Protein AF-A0A3M1ZB48-F1 (afdb_monomer_lite)

Secondary structure (DSSP, 8-state):
-------------HHHHHHHHHHHHPPTTEEEEETTEEEEEEE-TTS-EEEEEEETTEEEEEEEE--GGGHHHHHHHHHHHHHHTT--GGGEEEEE-S--S-TTTTT----SS------

Foldseek 3Di:
DDDPPDPPPPPPPVQLVLQLVVLVPDDEQKWKDQPQKIWHWYAEPVRWIKIWIGGNRHTQWMGTPPDPVCVSVSSSVVSVVCVVVPRGSVRMDMDGHPDHDDPPVDPPPDDPDDDGDDD

pLDDT: mean 72.28, std 20.84, range [28.23, 93.69]

Radius of gyration: 14.19 Å; chains: 1; bounding box: 32×36×33 Å

Structure (mmCIF, N/CA/C/O backbone):
data_AF-A0A3M1ZB48-F1
#
_entry.id   AF-A0A3M1ZB48-F1
#
loop_
_atom_site.group_PDB
_atom_site.id
_atom_site.type_symbol
_atom_site.label_atom_id
_atom_site.label_alt_id
_atom_site.label_comp_id
_atom_site.label_asym_id
_atom_site.label_entity_id
_atom_site.label_seq_id
_atom_site.pdbx_PDB_ins_code
_atom_site.Cartn_x
_atom_site.Cartn_y
_atom_site.Cartn_z
_atom_site.occupancy
_atom_site.B_iso_or_equiv
_atom_site.auth_seq_id
_atom_site.auth_comp_id
_atom_site.auth_asym_id
_atom_site.auth_atom_id
_atom_site.pdbx_PDB_model_num
ATOM 1 N N . MET A 1 1 ? 6.694 25.555 -11.611 1.00 34.75 1 MET A N 1
ATOM 2 C CA . MET A 1 1 ? 7.343 24.247 -11.391 1.00 34.75 1 MET A CA 1
ATOM 3 C C . MET A 1 1 ? 8.101 24.366 -10.083 1.00 34.75 1 MET A C 1
ATOM 5 O O . MET A 1 1 ? 8.857 25.317 -9.962 1.00 34.75 1 MET A O 1
ATOM 9 N N . ARG A 1 2 ? 7.794 23.553 -9.065 1.00 33.06 2 ARG A N 1
ATOM 10 C CA . ARG A 1 2 ? 8.545 23.560 -7.800 1.00 33.06 2 ARG A CA 1
ATOM 11 C C . ARG A 1 2 ? 9.298 22.250 -7.688 1.00 33.06 2 ARG A C 1
ATOM 13 O O . ARG A 1 2 ? 8.684 21.186 -7.652 1.00 33.06 2 ARG A O 1
ATOM 20 N N . ASP A 1 3 ? 10.611 22.402 -7.683 1.00 35.25 3 ASP A N 1
ATOM 21 C CA . ASP A 1 3 ? 11.621 21.385 -7.479 1.00 35.25 3 ASP A CA 1
ATOM 22 C C . ASP A 1 3 ? 11.447 20.699 -6.126 1.00 35.25 3 ASP A C 1
ATOM 24 O O . ASP A 1 3 ? 11.441 21.335 -5.070 1.00 35.25 3 ASP A O 1
ATOM 28 N N . TRP A 1 4 ? 11.328 19.375 -6.161 1.00 38.22 4 TRP A N 1
ATOM 29 C CA . TRP A 1 4 ? 11.352 18.520 -4.979 1.00 38.22 4 TRP A CA 1
ATOM 30 C C . TRP A 1 4 ? 12.799 18.195 -4.605 1.00 38.22 4 TRP A C 1
ATOM 32 O O . TRP A 1 4 ? 13.225 17.045 -4.634 1.00 38.22 4 TRP A O 1
ATOM 42 N N . HIS A 1 5 ? 13.554 19.223 -4.228 1.00 40.47 5 HIS A N 1
ATOM 43 C CA . HIS A 1 5 ? 14.739 19.059 -3.394 1.00 40.47 5 HIS A CA 1
ATOM 44 C C . HIS A 1 5 ? 14.352 19.404 -1.960 1.00 40.47 5 HIS A C 1
ATOM 46 O O . HIS A 1 5 ? 14.637 20.490 -1.463 1.00 40.47 5 HIS A O 1
ATOM 52 N N . GLN A 1 6 ? 13.670 18.476 -1.289 1.00 41.88 6 GLN A N 1
ATOM 53 C CA . GLN A 1 6 ? 13.640 18.489 0.168 1.00 41.88 6 GLN A CA 1
ATOM 54 C C . GLN A 1 6 ? 14.686 17.480 0.646 1.00 41.88 6 GLN A C 1
ATOM 56 O O . GLN A 1 6 ? 14.646 16.328 0.207 1.00 41.88 6 GLN A O 1
ATOM 61 N N . PRO A 1 7 ? 15.665 17.901 1.465 1.00 38.47 7 PRO A N 1
ATOM 62 C CA . PRO A 1 7 ? 16.750 17.032 1.881 1.00 38.47 7 PRO A CA 1
ATOM 63 C C . PRO A 1 7 ? 16.166 15.828 2.612 1.00 38.47 7 PRO A C 1
ATOM 65 O O . PRO A 1 7 ? 15.389 15.969 3.558 1.00 38.47 7 PRO A O 1
ATOM 68 N N . CYS A 1 8 ? 16.538 14.644 2.136 1.00 42.38 8 CYS A N 1
ATOM 69 C CA . CYS A 1 8 ? 16.279 13.367 2.772 1.00 42.38 8 CYS A CA 1
ATOM 70 C C . CYS A 1 8 ? 16.853 13.420 4.195 1.00 42.38 8 CYS A C 1
ATOM 72 O O . CYS A 1 8 ? 18.050 13.211 4.387 1.00 42.38 8 CYS A O 1
ATOM 74 N N . LEU A 1 9 ? 16.029 13.754 5.192 1.00 45.00 9 LEU A N 1
ATOM 75 C CA . LEU A 1 9 ? 16.436 13.678 6.591 1.00 45.00 9 LEU A CA 1
ATOM 76 C C . LEU A 1 9 ? 16.824 12.222 6.893 1.00 45.00 9 LEU A C 1
ATOM 78 O O . LEU A 1 9 ? 16.019 11.320 6.638 1.00 45.00 9 LEU A O 1
ATOM 82 N N . PRO A 1 10 ? 18.023 11.958 7.441 1.00 47.94 10 PRO A N 1
ATOM 83 C CA . PRO A 1 10 ? 18.418 10.631 7.869 1.00 47.94 10 PRO A CA 1
ATOM 84 C C . PRO A 1 10 ? 17.797 10.386 9.244 1.00 47.94 10 PRO A C 1
ATOM 86 O O . PRO A 1 10 ? 18.477 10.375 10.262 1.00 47.94 10 PRO A O 1
ATOM 89 N N . LEU A 1 11 ? 16.481 10.219 9.289 1.00 47.31 11 LEU A N 1
ATOM 90 C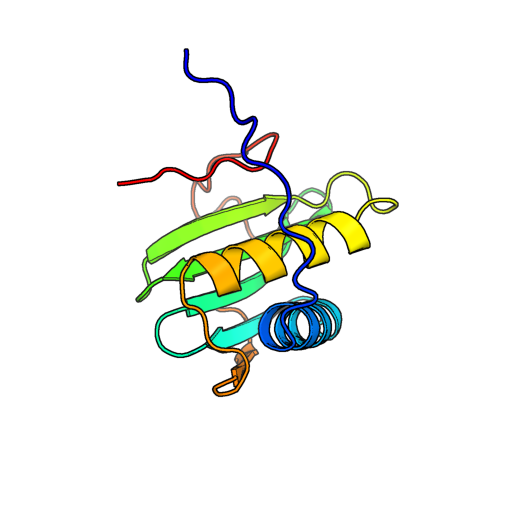 CA . LEU A 1 11 ? 15.838 9.567 10.414 1.00 47.31 11 LEU A CA 1
ATOM 91 C C . LEU A 1 11 ? 15.459 8.181 9.935 1.00 47.31 11 LEU A C 1
ATOM 93 O O . LEU A 1 11 ? 14.510 7.976 9.180 1.00 47.31 11 LEU A O 1
ATOM 97 N N . VAL A 1 12 ? 16.263 7.223 10.379 1.00 53.41 12 VAL A N 1
ATOM 98 C CA . VAL A 1 12 ? 15.848 5.837 10.541 1.00 53.41 12 VAL A CA 1
ATOM 99 C C . VAL A 1 12 ? 14.717 5.859 11.575 1.00 53.41 12 VAL A C 1
ATOM 101 O O . VAL A 1 12 ? 14.921 5.574 12.746 1.00 53.41 12 VAL A O 1
ATOM 104 N N . ASP A 1 13 ? 13.546 6.345 11.168 1.00 70.56 13 ASP A N 1
ATOM 105 C CA . ASP A 1 13 ? 12.368 6.388 12.014 1.00 70.56 13 ASP A CA 1
ATOM 106 C C . ASP A 1 13 ? 11.940 4.935 12.212 1.00 70.56 13 ASP A C 1
ATOM 108 O O . ASP A 1 13 ? 11.617 4.226 11.250 1.00 70.56 13 ASP A O 1
ATOM 112 N N . ASP A 1 14 ? 11.987 4.466 13.456 1.00 85.31 14 ASP A N 1
ATOM 113 C CA . ASP A 1 14 ? 11.572 3.117 13.830 1.00 85.31 14 ASP A CA 1
ATOM 114 C C . ASP A 1 14 ? 10.170 2.797 13.299 1.00 85.31 14 ASP A C 1
ATOM 116 O O . ASP A 1 14 ? 9.874 1.642 12.976 1.00 85.31 14 ASP A O 1
ATOM 120 N N . ALA A 1 15 ? 9.310 3.811 13.152 1.00 86.44 15 ALA A N 1
ATOM 121 C CA . ALA A 1 15 ? 8.012 3.653 12.523 1.00 86.44 15 ALA A CA 1
ATOM 122 C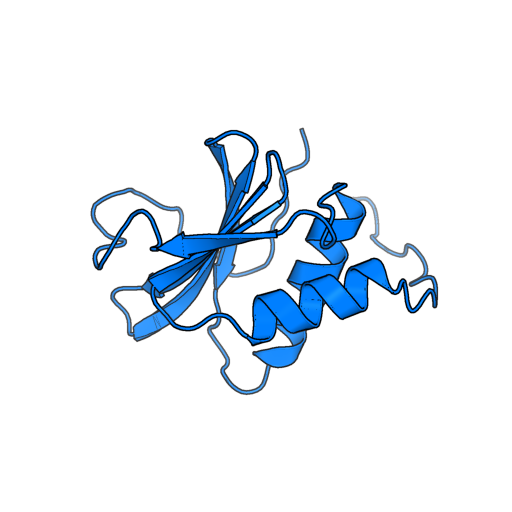 C . ALA A 1 15 ? 8.135 3.270 11.038 1.00 86.44 15 ALA A C 1
ATOM 124 O O . ALA A 1 15 ? 7.482 2.323 10.597 1.00 86.44 15 ALA A O 1
ATOM 125 N N . ALA A 1 16 ? 8.994 3.937 10.265 1.00 87.00 16 ALA A N 1
ATOM 126 C CA . ALA A 1 16 ? 9.202 3.625 8.851 1.00 87.00 16 ALA A CA 1
ATOM 127 C C . ALA A 1 16 ? 9.806 2.227 8.662 1.00 87.00 16 ALA A C 1
ATOM 129 O O . ALA A 1 16 ? 9.336 1.471 7.813 1.00 87.00 16 ALA A O 1
ATOM 130 N N . LEU A 1 17 ? 10.769 1.831 9.503 1.00 90.06 17 LEU A N 1
ATOM 131 C CA . LEU A 1 17 ? 11.332 0.476 9.470 1.00 90.06 17 LEU A CA 1
ATOM 132 C C . LEU A 1 17 ? 10.303 -0.599 9.837 1.00 90.06 17 LEU A C 1
ATOM 134 O O . LEU A 1 17 ? 10.243 -1.652 9.196 1.00 90.06 17 LEU A O 1
ATOM 138 N N . ARG A 1 18 ? 9.481 -0.364 10.867 1.00 91.19 18 ARG A N 1
ATOM 139 C CA . ARG A 1 18 ? 8.399 -1.289 11.242 1.00 91.19 18 ARG A CA 1
ATOM 140 C C . ARG A 1 18 ? 7.356 -1.388 10.134 1.00 91.19 18 ARG A C 1
ATOM 142 O O . ARG A 1 18 ? 6.945 -2.496 9.802 1.00 91.19 18 ARG A O 1
ATOM 149 N N . MET A 1 19 ? 6.975 -0.259 9.541 1.00 92.75 19 MET A N 1
ATOM 150 C CA . MET A 1 19 ? 6.060 -0.217 8.404 1.00 92.75 19 MET A CA 1
ATOM 151 C C . MET A 1 19 ? 6.635 -0.998 7.217 1.00 92.75 19 MET A C 1
ATOM 153 O O . MET A 1 19 ? 5.945 -1.850 6.666 1.00 92.75 19 MET A O 1
ATOM 157 N N . GLU A 1 20 ? 7.913 -0.800 6.879 1.00 93.12 20 GLU A N 1
ATOM 158 C CA . GLU A 1 20 ? 8.588 -1.544 5.809 1.00 93.12 20 GLU A CA 1
ATOM 159 C C . GLU A 1 20 ? 8.537 -3.052 6.071 1.00 93.12 20 GLU A C 1
ATOM 161 O O . GLU A 1 20 ? 8.160 -3.812 5.183 1.00 93.12 20 GLU A O 1
ATOM 166 N N . ARG A 1 21 ? 8.856 -3.504 7.292 1.00 92.56 21 ARG A N 1
ATOM 167 C CA . ARG A 1 21 ? 8.792 -4.932 7.653 1.00 92.56 21 ARG A CA 1
ATOM 168 C C . ARG A 1 21 ? 7.393 -5.516 7.472 1.00 92.56 21 ARG A C 1
ATOM 170 O O . ARG A 1 21 ? 7.277 -6.625 6.959 1.00 92.56 21 ARG A O 1
ATOM 177 N N . ILE A 1 22 ? 6.351 -4.778 7.853 1.00 93.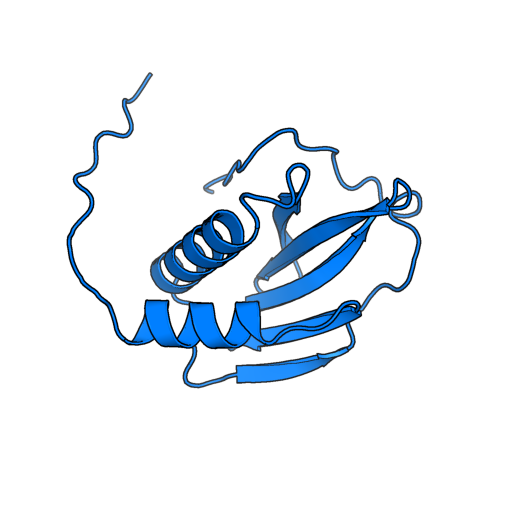31 22 ILE A N 1
ATOM 178 C CA . ILE A 1 22 ? 4.957 -5.207 7.681 1.00 93.31 22 ILE A CA 1
ATOM 179 C C . ILE A 1 22 ? 4.618 -5.324 6.192 1.00 93.31 22 ILE A C 1
ATOM 181 O O . ILE A 1 22 ? 4.164 -6.377 5.754 1.00 93.31 22 ILE A O 1
ATOM 185 N N . ILE A 1 23 ? 4.897 -4.283 5.400 1.00 92.06 23 ILE A N 1
ATOM 186 C CA . ILE A 1 23 ? 4.641 -4.265 3.949 1.00 92.06 23 ILE A CA 1
ATOM 187 C C . ILE A 1 23 ? 5.413 -5.379 3.225 1.00 92.06 23 ILE A C 1
ATOM 189 O O . ILE A 1 23 ? 4.897 -5.994 2.291 1.00 92.06 23 ILE A O 1
ATOM 193 N N . ARG A 1 24 ? 6.637 -5.675 3.674 1.00 90.62 24 ARG A N 1
ATOM 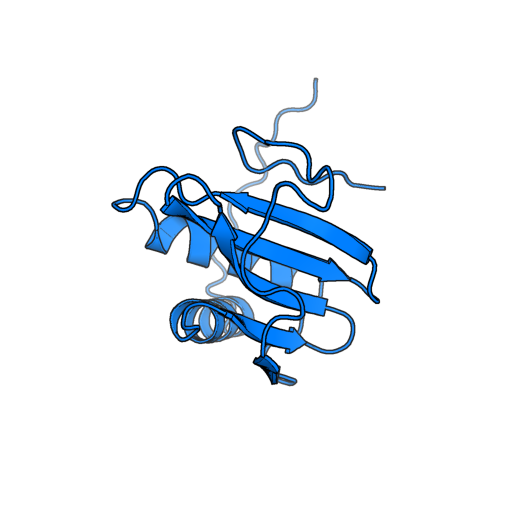194 C CA . ARG A 1 24 ? 7.470 -6.767 3.151 1.00 90.62 24 ARG A CA 1
ATOM 195 C C . ARG A 1 24 ? 6.960 -8.153 3.510 1.00 90.62 24 ARG A C 1
ATOM 197 O O . ARG A 1 24 ? 7.214 -9.085 2.753 1.00 90.62 24 ARG A O 1
ATOM 204 N N . GLY A 1 25 ? 6.295 -8.284 4.653 1.00 89.38 25 GLY A N 1
ATOM 205 C CA . GLY A 1 25 ? 5.693 -9.532 5.111 1.00 89.38 25 GLY A CA 1
ATOM 206 C C . GLY A 1 25 ? 4.372 -9.871 4.423 1.00 89.38 25 GLY A C 1
ATOM 207 O O . GLY A 1 25 ? 3.907 -10.996 4.569 1.00 89.38 25 GLY A O 1
ATOM 208 N N . MET A 1 26 ? 3.777 -8.934 3.678 1.00 89.62 26 MET A N 1
ATOM 209 C CA . MET A 1 26 ? 2.527 -9.176 2.959 1.00 89.62 26 MET A CA 1
ATOM 210 C C . MET A 1 26 ? 2.712 -10.214 1.850 1.00 89.62 26 MET A C 1
ATOM 212 O O . MET A 1 26 ? 3.614 -10.100 1.012 1.00 89.62 26 MET A O 1
ATOM 216 N N . VAL A 1 27 ? 1.800 -11.179 1.798 1.00 86.25 27 VAL A N 1
ATOM 217 C CA . VAL A 1 27 ? 1.623 -12.080 0.660 1.00 86.25 27 VAL A CA 1
ATOM 218 C C . VAL A 1 27 ? 0.545 -11.551 -0.282 1.00 86.25 27 VAL A C 1
ATOM 220 O O . VAL A 1 27 ? -0.171 -10.597 0.014 1.00 86.25 27 VAL A O 1
ATOM 223 N N . LEU A 1 28 ? 0.481 -12.111 -1.483 1.00 83.69 28 LEU A N 1
ATOM 224 C CA . LEU A 1 28 ? -0.512 -11.687 -2.466 1.00 83.69 28 LEU A CA 1
ATOM 225 C C . LEU A 1 28 ? -1.925 -11.947 -1.942 1.00 83.69 28 LEU A C 1
ATOM 227 O O . LEU A 1 28 ? -2.172 -12.951 -1.281 1.00 83.69 28 LEU A O 1
ATOM 231 N N . ASP A 1 29 ? -2.818 -11.011 -2.244 1.00 84.06 29 ASP A N 1
ATOM 232 C CA . ASP A 1 29 ? -4.176 -10.905 -1.714 1.00 84.06 29 ASP A CA 1
ATOM 233 C C . ASP A 1 29 ? -4.258 -10.601 -0.205 1.00 84.06 29 ASP A C 1
ATOM 235 O O . ASP A 1 29 ? -5.348 -10.638 0.377 1.00 84.06 29 ASP A O 1
ATOM 239 N N . ASP A 1 30 ? -3.148 -10.208 0.431 1.00 89.25 30 ASP A N 1
ATOM 240 C CA . ASP A 1 30 ? -3.180 -9.634 1.775 1.00 89.25 30 ASP A CA 1
ATOM 241 C C . ASP A 1 30 ? -3.649 -8.184 1.769 1.00 89.25 30 ASP A C 1
ATOM 243 O O . ASP A 1 30 ? -3.457 -7.405 0.830 1.00 89.25 30 ASP A O 1
ATOM 247 N N . ALA A 1 31 ? -4.190 -7.794 2.915 1.00 91.62 31 ALA A N 1
ATOM 248 C CA . ALA A 1 31 ? -4.372 -6.417 3.297 1.00 91.62 31 ALA A CA 1
ATOM 249 C C . ALA A 1 31 ? -3.896 -6.169 4.724 1.00 91.62 31 ALA A C 1
ATOM 251 O O . ALA A 1 31 ? -4.154 -6.943 5.642 1.00 91.62 31 ALA A O 1
ATOM 252 N N . VAL A 1 32 ? -3.284 -5.016 4.933 1.00 93.69 32 VAL A N 1
ATOM 253 C CA . VAL A 1 32 ? -2.923 -4.507 6.253 1.00 93.69 32 VAL A CA 1
ATOM 254 C C . VAL A 1 32 ? -3.658 -3.200 6.495 1.00 93.69 32 VAL A C 1
ATOM 256 O O . VAL A 1 32 ? -3.821 -2.383 5.590 1.00 93.69 32 VAL A O 1
ATOM 259 N N . GLN A 1 33 ? -4.157 -3.011 7.709 1.00 93.25 33 GLN A N 1
ATOM 260 C CA . GLN A 1 33 ? -4.885 -1.812 8.101 1.00 93.25 33 GLN A CA 1
ATOM 261 C C . GLN A 1 33 ? -4.196 -1.137 9.286 1.00 93.25 33 GLN A C 1
ATOM 263 O O . GLN A 1 33 ? -3.902 -1.796 10.279 1.00 93.25 33 GLN A O 1
ATOM 268 N N . PHE A 1 34 ? -3.991 0.177 9.186 1.00 91.06 34 PHE A N 1
ATOM 269 C CA . PHE A 1 34 ? -3.370 1.032 10.198 1.00 91.06 34 PHE A CA 1
ATOM 270 C C . PHE A 1 34 ? -4.329 2.174 10.543 1.00 91.06 34 PHE A C 1
ATOM 272 O O . PHE A 1 34 ? -4.301 3.257 9.948 1.00 91.06 34 PHE A O 1
ATOM 279 N N . GLY A 1 35 ? -5.256 1.915 11.467 1.00 86.88 35 GLY A N 1
ATOM 280 C CA . GLY A 1 35 ? -6.360 2.834 11.750 1.00 86.88 35 GLY A CA 1
ATOM 281 C C . GLY A 1 35 ? -7.209 3.106 10.501 1.00 86.88 35 GLY A C 1
ATOM 282 O O . GLY A 1 35 ? -7.884 2.208 9.993 1.00 86.88 35 GLY A O 1
ATOM 283 N N . GLY A 1 36 ? -7.176 4.349 10.012 1.00 88.12 36 GLY A N 1
ATOM 284 C CA . GLY A 1 36 ? -7.883 4.763 8.795 1.00 88.12 36 GLY A CA 1
ATOM 285 C C . GLY A 1 36 ? -7.211 4.335 7.487 1.00 88.12 36 GLY A C 1
ATOM 286 O O . GLY A 1 36 ? -7.863 4.380 6.449 1.00 88.12 36 GLY A O 1
ATOM 287 N N . TRP A 1 37 ? -5.943 3.925 7.516 1.00 93.38 37 TRP A N 1
ATOM 288 C CA . TRP A 1 37 ? -5.196 3.503 6.331 1.00 93.38 37 TRP A CA 1
ATOM 289 C C . TRP A 1 37 ? -5.377 2.020 6.063 1.00 93.38 37 TRP A C 1
ATOM 291 O O . TRP A 1 37 ? -5.374 1.223 6.997 1.00 93.38 37 TRP A O 1
ATOM 301 N N . ARG A 1 38 ? -5.466 1.631 4.797 1.00 92.38 38 ARG A N 1
ATOM 302 C CA . ARG A 1 38 ? -5.464 0.234 4.372 1.00 92.38 38 ARG A CA 1
ATOM 303 C C . ARG A 1 38 ? -4.552 0.083 3.167 1.00 92.38 38 ARG A C 1
ATOM 305 O O . ARG A 1 38 ? -4.654 0.856 2.226 1.00 92.38 38 ARG A O 1
ATOM 312 N N . VAL A 1 39 ? -3.680 -0.910 3.201 1.00 92.44 39 VAL A N 1
ATOM 313 C CA . VAL A 1 39 ? -2.799 -1.265 2.091 1.00 92.44 39 VAL A CA 1
ATOM 314 C C . VAL A 1 39 ? -3.125 -2.684 1.682 1.00 92.44 39 VAL A C 1
ATOM 316 O O . VAL A 1 39 ? -3.226 -3.557 2.536 1.00 92.44 39 VAL A O 1
ATOM 319 N N . GLU A 1 40 ? -3.303 -2.916 0.394 1.00 91.81 40 GLU A N 1
ATOM 320 C CA . GLU A 1 40 ? -3.570 -4.231 -0.177 1.00 91.81 40 GLU A CA 1
ATOM 321 C C . GLU A 1 40 ? -2.454 -4.585 -1.152 1.00 91.81 40 GLU A C 1
ATOM 323 O O . GLU A 1 40 ? -1.965 -3.702 -1.854 1.00 91.81 40 GLU A O 1
ATOM 328 N N . TYR A 1 41 ? -2.051 -5.851 -1.197 1.00 88.94 41 TYR A N 1
ATOM 329 C CA . TYR A 1 41 ? -1.044 -6.346 -2.130 1.00 88.94 41 TYR A CA 1
ATOM 330 C C . TYR A 1 41 ? -1.696 -7.313 -3.113 1.00 88.94 41 TYR A C 1
ATOM 332 O O . TYR A 1 41 ? -2.241 -8.334 -2.715 1.00 88.94 41 TYR A O 1
ATOM 340 N N . LEU A 1 42 ? -1.696 -6.964 -4.396 1.00 83.19 42 LEU A N 1
ATOM 341 C CA . LEU A 1 42 ? -2.613 -7.521 -5.389 1.00 83.19 42 LEU A CA 1
ATOM 342 C C . LEU A 1 42 ? -1.893 -7.902 -6.690 1.00 83.19 42 LEU A C 1
ATOM 344 O O . LEU A 1 42 ? -0.854 -7.333 -7.033 1.00 83.19 42 LEU A O 1
ATOM 348 N N . TYR A 1 43 ? -2.501 -8.802 -7.470 1.00 72.88 43 TYR A N 1
ATOM 349 C CA . TYR A 1 43 ? -2.158 -9.026 -8.880 1.00 72.88 43 TYR A CA 1
ATOM 350 C C . TYR A 1 43 ? -3.005 -8.150 -9.815 1.00 72.88 43 TYR A C 1
ATOM 352 O O . TYR A 1 43 ? -4.228 -8.072 -9.698 1.00 72.88 43 TYR A O 1
ATOM 360 N N . LEU A 1 44 ? -2.355 -7.525 -10.794 1.00 64.00 44 LEU A N 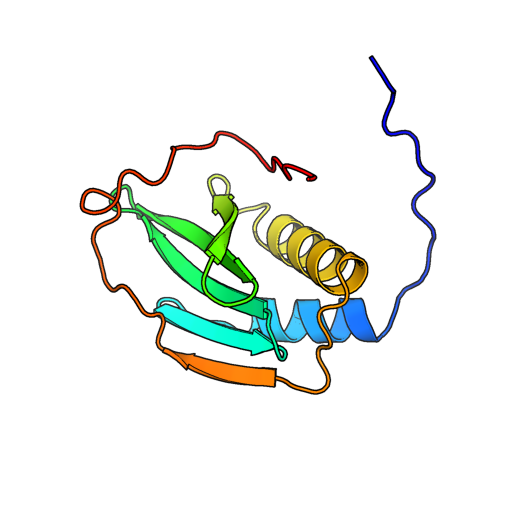1
ATOM 361 C CA . LEU A 1 44 ? -2.994 -7.016 -12.003 1.00 64.00 44 LEU A CA 1
ATOM 362 C C . LEU A 1 44 ? -3.154 -8.162 -13.006 1.00 64.00 44 LEU A C 1
ATOM 364 O O . LEU A 1 44 ? -2.310 -9.051 -13.091 1.00 64.00 44 LEU A O 1
ATOM 368 N N . GLU A 1 45 ? -4.185 -8.087 -13.845 1.00 54.94 45 GLU A N 1
ATOM 369 C CA . GLU A 1 45 ? -4.473 -9.067 -14.911 1.00 54.94 45 GLU A CA 1
ATOM 370 C C . GLU A 1 45 ? -3.320 -9.322 -15.888 1.00 54.94 45 GLU A C 1
ATOM 372 O O . GLU A 1 45 ? -3.287 -10.345 -16.559 1.00 54.94 45 GLU A O 1
ATOM 377 N N . ARG A 1 46 ? -2.353 -8.406 -15.975 1.00 55.41 46 ARG A N 1
ATOM 378 C CA . ARG A 1 46 ? -1.164 -8.547 -16.826 1.00 55.41 46 ARG A CA 1
ATOM 379 C C . ARG A 1 46 ? 0.005 -9.254 -16.126 1.00 55.41 46 ARG A C 1
ATOM 381 O O . ARG A 1 46 ? 1.130 -9.178 -16.601 1.00 55.41 46 ARG A O 1
ATOM 388 N N . GLY A 1 47 ? -0.241 -9.884 -14.976 1.00 61.38 47 GLY A N 1
ATOM 389 C CA . GLY A 1 47 ? 0.766 -10.593 -14.179 1.00 61.38 47 GLY A CA 1
ATOM 390 C C . GLY A 1 47 ? 1.644 -9.691 -13.305 1.00 61.38 47 GLY A C 1
ATOM 391 O O . GLY A 1 47 ? 2.465 -10.195 -12.538 1.00 61.38 47 GLY A O 1
ATOM 392 N N . TYR A 1 48 ? 1.467 -8.369 -13.372 1.00 67.75 48 TYR A N 1
ATOM 393 C CA . TYR A 1 48 ? 2.195 -7.425 -12.523 1.00 67.75 48 TYR A CA 1
ATOM 394 C C . TYR A 1 48 ? 1.601 -7.375 -11.123 1.00 67.75 48 TYR A C 1
ATOM 396 O O . TYR A 1 48 ? 0.388 -7.439 -10.943 1.00 67.75 48 TYR A O 1
ATOM 404 N N . ARG A 1 49 ? 2.459 -7.231 -10.121 1.00 76.06 49 ARG A N 1
ATOM 405 C CA . ARG A 1 49 ? 2.032 -7.057 -8.732 1.00 76.06 49 ARG A CA 1
ATOM 406 C C . ARG A 1 49 ? 1.845 -5.568 -8.461 1.00 76.06 49 ARG A C 1
ATOM 408 O O . ARG A 1 49 ? 2.568 -4.763 -9.042 1.00 76.06 49 ARG A O 1
ATOM 415 N N . HIS A 1 50 ? 0.922 -5.186 -7.589 1.00 83.38 50 HIS A N 1
ATOM 416 C CA . HIS A 1 50 ? 0.789 -3.794 -7.163 1.00 83.38 50 HIS A CA 1
ATOM 417 C C . HIS A 1 50 ? 0.337 -3.682 -5.711 1.00 83.38 50 HIS A C 1
ATOM 419 O O . HIS A 1 50 ? -0.329 -4.575 -5.186 1.00 83.38 50 HIS A O 1
ATOM 425 N N . TYR A 1 51 ? 0.680 -2.567 -5.073 1.00 87.56 51 TYR A N 1
ATOM 426 C CA . TYR A 1 51 ? 0.062 -2.156 -3.820 1.00 87.56 51 TYR A CA 1
ATOM 427 C C . TYR A 1 51 ? -1.077 -1.186 -4.102 1.00 87.56 51 TYR A C 1
ATOM 429 O O . TYR A 1 51 ? -0.905 -0.254 -4.881 1.00 87.56 51 TYR A O 1
ATOM 437 N N . ARG A 1 52 ? -2.217 -1.362 -3.442 1.00 87.31 52 ARG A N 1
ATOM 438 C CA . ARG A 1 52 ? -3.316 -0.393 -3.423 1.00 87.31 52 ARG A CA 1
ATOM 439 C C . ARG A 1 52 ? -3.419 0.219 -2.042 1.00 87.31 52 ARG A C 1
ATOM 441 O O . ARG A 1 52 ? -3.431 -0.508 -1.054 1.00 87.31 52 ARG A O 1
ATOM 448 N N . VAL A 1 53 ? -3.522 1.539 -1.970 1.00 88.94 53 VAL A N 1
ATOM 449 C CA . VAL A 1 53 ? -3.602 2.274 -0.711 1.00 88.94 53 VAL A CA 1
ATOM 450 C C . VAL A 1 53 ? -4.932 3.001 -0.616 1.00 88.94 53 VAL A C 1
ATOM 452 O O . VAL A 1 53 ? -5.303 3.785 -1.491 1.00 88.94 53 VAL A O 1
ATOM 455 N N . GLU A 1 54 ? -5.635 2.764 0.482 1.00 89.50 54 GLU A N 1
ATOM 456 C CA . GLU A 1 54 ? -6.868 3.439 0.846 1.00 89.50 54 GLU A CA 1
ATOM 457 C C . GLU A 1 54 ? -6.694 4.244 2.137 1.00 89.50 54 GLU A C 1
ATOM 459 O O . GLU A 1 54 ? -6.010 3.821 3.072 1.00 89.50 54 GLU A O 1
ATOM 464 N N . TYR A 1 55 ? -7.400 5.367 2.223 1.00 87.56 55 TYR A N 1
ATOM 465 C CA . TYR A 1 55 ? -7.615 6.104 3.460 1.00 87.56 55 TYR A CA 1
ATOM 466 C C . TYR A 1 55 ? -9.114 6.289 3.690 1.00 87.56 55 TYR A C 1
ATOM 468 O O . TYR A 1 55 ? -9.827 6.812 2.836 1.00 87.56 55 TYR A O 1
ATOM 476 N N . ARG A 1 56 ? -9.608 5.822 4.843 1.00 88.31 56 ARG A N 1
ATOM 477 C CA . ARG A 1 56 ? -11.029 5.843 5.233 1.00 88.31 56 ARG A CA 1
ATOM 478 C C . ARG A 1 56 ? -11.960 5.281 4.144 1.00 88.31 56 ARG A C 1
ATOM 480 O O . ARG A 1 56 ? -13.048 5.793 3.921 1.00 88.31 56 ARG A O 1
ATOM 487 N N . GLY A 1 57 ? -11.517 4.216 3.471 1.00 82.88 57 GLY A N 1
ATOM 488 C CA . GLY A 1 57 ? -12.275 3.522 2.422 1.00 82.88 57 GLY A CA 1
ATOM 489 C C . GLY A 1 57 ? -12.194 4.148 1.026 1.00 82.88 57 GLY A C 1
ATOM 490 O O . GLY A 1 57 ? -12.773 3.597 0.094 1.00 82.88 57 GLY A O 1
ATOM 491 N N . MET A 1 58 ? -11.470 5.257 0.854 1.00 80.00 58 MET A N 1
ATOM 492 C CA . MET A 1 58 ? -11.209 5.861 -0.455 1.00 80.00 58 MET A CA 1
ATOM 493 C C . MET A 1 58 ? -9.827 5.458 -0.954 1.00 80.00 58 MET A C 1
ATOM 495 O O . MET A 1 58 ? -8.861 5.568 -0.203 1.00 80.00 58 MET A O 1
ATOM 499 N N . ILE A 1 59 ? -9.712 5.036 -2.214 1.00 82.62 59 ILE A N 1
ATOM 500 C CA . ILE A 1 59 ? -8.410 4.778 -2.845 1.00 82.62 59 ILE A CA 1
ATOM 501 C C . ILE A 1 59 ? -7.683 6.114 -3.010 1.00 82.62 59 ILE A C 1
ATOM 503 O O . ILE A 1 59 ? -8.216 7.039 -3.621 1.00 82.62 59 ILE A O 1
ATOM 507 N N . VAL A 1 60 ? -6.474 6.203 -2.463 1.00 80.75 60 VAL A N 1
ATOM 508 C CA . VAL A 1 60 ? -5.632 7.411 -2.491 1.00 80.75 60 VAL A CA 1
ATOM 509 C C . VAL A 1 60 ? -4.321 7.208 -3.243 1.00 80.75 60 VAL A C 1
ATOM 511 O O . VAL A 1 60 ? -3.643 8.183 -3.550 1.00 80.75 60 VAL A O 1
ATOM 514 N N . GLY A 1 61 ? -3.960 5.964 -3.563 1.00 77.00 61 GLY A N 1
ATOM 515 C CA . GLY A 1 61 ? -2.780 5.676 -4.370 1.00 77.00 61 GLY A CA 1
ATOM 516 C C . GLY A 1 61 ? -2.656 4.204 -4.737 1.00 77.00 61 GLY A C 1
ATOM 517 O O . GLY A 1 61 ? -3.264 3.345 -4.101 1.00 77.00 61 GLY A O 1
ATOM 518 N N . ASN A 1 62 ? -1.839 3.932 -5.752 1.00 79.56 62 ASN A N 1
ATOM 519 C CA . ASN A 1 62 ? -1.393 2.595 -6.129 1.00 79.56 62 ASN A CA 1
ATOM 520 C C . ASN A 1 62 ? 0.121 2.625 -6.397 1.00 79.56 62 ASN A C 1
ATOM 522 O O . ASN A 1 62 ? 0.659 3.664 -6.776 1.00 79.56 62 ASN A O 1
ATOM 526 N N . VAL A 1 63 ? 0.797 1.493 -6.212 1.00 80.25 63 VAL A N 1
ATOM 527 C CA . VAL A 1 63 ? 2.220 1.307 -6.524 1.00 80.25 63 VAL A CA 1
ATOM 528 C C . VAL A 1 63 ? 2.364 0.068 -7.393 1.00 80.25 63 VAL A C 1
ATOM 530 O O . VAL A 1 63 ? 2.290 -1.052 -6.888 1.00 80.25 63 VAL A O 1
ATOM 533 N N . ASP A 1 64 ? 2.576 0.267 -8.690 1.00 77.25 64 ASP A N 1
ATOM 534 C CA . ASP A 1 64 ? 2.756 -0.822 -9.648 1.00 77.25 64 ASP A CA 1
ATOM 535 C C . ASP A 1 64 ? 4.201 -1.336 -9.623 1.00 77.25 64 ASP A C 1
ATOM 537 O O . ASP A 1 64 ? 5.165 -0.591 -9.806 1.00 77.25 64 ASP A O 1
ATOM 541 N N . ILE A 1 65 ? 4.371 -2.642 -9.427 1.00 74.62 65 ILE A N 1
ATOM 542 C CA . ILE A 1 65 ? 5.680 -3.299 -9.387 1.00 74.62 65 ILE A CA 1
ATOM 543 C C . ILE A 1 65 ? 5.952 -3.872 -10.772 1.00 74.62 65 ILE A C 1
ATOM 545 O O . ILE A 1 65 ? 5.717 -5.048 -11.059 1.00 74.62 65 ILE A O 1
ATOM 549 N N . ILE A 1 66 ? 6.447 -2.999 -11.643 1.00 69.06 66 ILE A N 1
ATOM 550 C CA . ILE A 1 66 ? 6.763 -3.331 -13.037 1.00 69.06 66 ILE A CA 1
ATOM 551 C C . ILE A 1 66 ? 8.132 -4.025 -13.123 1.00 69.06 66 ILE A C 1
ATOM 553 O O . ILE A 1 66 ? 8.325 -4.944 -13.916 1.00 69.06 66 ILE A O 1
ATOM 557 N N . ILE A 1 67 ? 9.081 -3.620 -12.270 1.00 72.25 67 ILE A N 1
ATOM 558 C CA . ILE A 1 67 ? 10.454 -4.139 -12.245 1.00 72.25 67 ILE A CA 1
ATOM 559 C C . ILE A 1 67 ? 10.692 -4.890 -10.936 1.00 72.25 67 ILE A C 1
ATOM 561 O O . ILE A 1 67 ? 10.907 -4.286 -9.884 1.00 72.25 67 ILE A O 1
ATOM 565 N N . SER A 1 68 ? 10.735 -6.222 -10.997 1.00 69.75 68 SER A N 1
ATOM 566 C CA . SER A 1 68 ? 10.897 -7.072 -9.808 1.00 69.75 68 SER A CA 1
ATOM 567 C C . SER A 1 68 ? 12.200 -6.813 -9.040 1.00 69.75 68 SER A C 1
ATOM 569 O O . SER A 1 68 ? 12.232 -6.972 -7.823 1.00 69.75 68 SER A O 1
ATOM 571 N N . ARG A 1 69 ? 13.269 -6.365 -9.718 1.00 74.50 69 ARG A N 1
ATOM 572 C CA . ARG A 1 69 ? 14.561 -6.041 -9.077 1.00 74.50 69 ARG A CA 1
ATOM 573 C C . ARG A 1 69 ? 14.477 -4.846 -8.119 1.00 74.50 69 ARG A C 1
ATOM 575 O O . ARG A 1 69 ? 15.227 -4.808 -7.153 1.00 74.50 69 ARG A O 1
ATOM 582 N N . ARG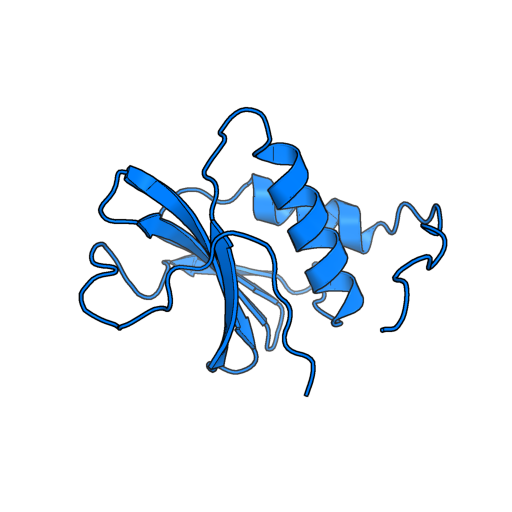 A 1 70 ? 13.537 -3.919 -8.345 1.00 77.31 70 ARG A N 1
ATOM 583 C CA . ARG A 1 70 ? 13.318 -2.722 -7.510 1.00 77.31 70 ARG A CA 1
ATOM 584 C C . ARG A 1 70 ? 12.216 -2.909 -6.468 1.00 77.31 70 ARG A C 1
ATOM 586 O O . ARG A 1 70 ? 11.841 -1.972 -5.778 1.00 77.31 70 ARG A O 1
ATOM 593 N N . PHE A 1 71 ? 11.698 -4.128 -6.319 1.00 80.31 71 PHE A N 1
ATOM 594 C CA . PHE A 1 71 ? 10.567 -4.416 -5.437 1.00 80.31 71 PHE A CA 1
ATOM 595 C C . PHE A 1 71 ? 10.783 -3.933 -3.994 1.00 80.31 71 PHE A C 1
ATOM 597 O O . PHE A 1 71 ? 9.895 -3.313 -3.417 1.00 80.31 71 PHE A O 1
ATOM 604 N N . ARG A 1 72 ? 11.987 -4.132 -3.443 1.00 84.69 72 ARG A N 1
ATOM 605 C CA . ARG A 1 72 ? 12.336 -3.665 -2.091 1.00 84.69 72 ARG A CA 1
ATOM 606 C C . ARG A 1 72 ? 12.355 -2.140 -1.969 1.00 84.69 72 ARG A C 1
ATOM 608 O O . ARG A 1 72 ? 11.983 -1.620 -0.924 1.00 84.69 72 ARG A O 1
ATOM 615 N N . GLU A 1 73 ? 12.771 -1.436 -3.019 1.00 85.62 73 GLU A N 1
ATOM 616 C CA . GLU A 1 73 ? 12.774 0.030 -3.044 1.00 85.62 73 GLU A CA 1
ATOM 617 C C . GLU A 1 73 ? 11.339 0.557 -2.998 1.00 85.62 73 GLU A C 1
ATOM 619 O O . GLU A 1 73 ? 11.024 1.361 -2.128 1.00 85.62 73 GLU A O 1
ATOM 624 N N . TYR A 1 74 ? 10.438 0.004 -3.820 1.00 84.81 74 TYR A N 1
ATOM 625 C CA . TYR A 1 74 ? 9.020 0.380 -3.808 1.00 84.81 74 TYR A CA 1
ATOM 626 C C . TYR A 1 74 ? 8.354 0.144 -2.448 1.00 84.81 74 TYR A C 1
ATOM 628 O O . TYR A 1 74 ? 7.574 0.973 -1.984 1.00 84.81 74 TYR A O 1
ATOM 636 N N . GLN A 1 75 ? 8.671 -0.970 -1.781 1.00 88.75 75 GLN A N 1
ATOM 637 C CA . GLN A 1 75 ? 8.153 -1.268 -0.442 1.00 88.75 75 GLN A CA 1
ATOM 638 C C . GLN A 1 75 ? 8.648 -0.261 0.601 1.00 88.75 75 GLN A C 1
ATOM 640 O O . GLN A 1 75 ? 7.873 0.180 1.451 1.00 88.75 75 GLN A O 1
ATOM 645 N N . ARG A 1 76 ? 9.926 0.121 0.523 1.00 89.00 76 ARG A N 1
ATOM 646 C CA . ARG A 1 76 ? 10.526 1.118 1.412 1.00 89.00 76 ARG A CA 1
ATOM 647 C C . ARG A 1 76 ? 9.941 2.509 1.180 1.00 89.00 76 ARG A C 1
ATOM 649 O O . ARG A 1 76 ? 9.568 3.172 2.143 1.00 89.00 76 ARG A O 1
ATOM 656 N N . GLU A 1 77 ? 9.821 2.935 -0.072 1.00 88.38 77 GLU A N 1
ATOM 657 C CA . GLU A 1 77 ? 9.214 4.219 -0.440 1.00 88.38 77 GLU A CA 1
ATOM 658 C C . GLU A 1 77 ? 7.754 4.299 0.021 1.00 88.38 77 GLU A C 1
ATOM 660 O O . GLU A 1 77 ? 7.353 5.289 0.635 1.00 88.38 77 GLU A O 1
ATOM 665 N N . LEU A 1 78 ? 6.980 3.226 -0.183 1.00 88.56 78 LEU A N 1
ATOM 666 C CA . LEU A 1 78 ? 5.606 3.126 0.306 1.00 88.56 78 LEU A CA 1
ATOM 667 C C . LEU A 1 78 ? 5.536 3.231 1.835 1.00 88.56 78 LEU A C 1
ATOM 669 O O . LEU A 1 78 ? 4.687 3.947 2.363 1.00 88.56 78 LEU A O 1
ATOM 673 N N . ALA A 1 79 ? 6.426 2.546 2.554 1.00 91.25 79 ALA A N 1
ATOM 674 C CA . ALA A 1 79 ? 6.467 2.585 4.011 1.00 91.25 79 ALA A CA 1
ATOM 675 C C . ALA A 1 79 ? 6.779 3.988 4.553 1.00 91.25 79 ALA A C 1
ATOM 677 O O . ALA A 1 79 ? 6.066 4.477 5.431 1.00 91.25 79 ALA A O 1
ATOM 678 N N . ILE A 1 80 ? 7.800 4.650 3.999 1.00 89.50 80 ILE A N 1
ATOM 679 C CA . ILE A 1 80 ? 8.165 6.029 4.355 1.00 89.50 80 ILE A CA 1
ATOM 680 C C . ILE A 1 80 ? 6.986 6.964 4.082 1.00 89.50 80 ILE A C 1
ATOM 682 O O . ILE A 1 80 ? 6.616 7.769 4.938 1.00 89.50 80 ILE A O 1
ATOM 686 N N . TRP A 1 81 ? 6.354 6.822 2.916 1.00 88.69 81 TRP A N 1
ATOM 687 C CA . TRP A 1 81 ? 5.205 7.637 2.557 1.00 88.69 81 TRP A CA 1
ATOM 688 C C . TRP A 1 81 ? 4.038 7.449 3.531 1.00 88.69 81 TRP A C 1
ATOM 690 O O . TRP A 1 81 ? 3.526 8.435 4.057 1.00 88.69 81 TRP A O 1
ATOM 700 N N . LEU A 1 82 ? 3.654 6.208 3.838 1.00 89.88 82 LEU A N 1
ATOM 701 C CA . LEU A 1 82 ? 2.575 5.906 4.785 1.00 89.88 82 LEU A CA 1
ATOM 702 C C . LEU A 1 82 ? 2.817 6.566 6.146 1.00 89.88 82 LEU A C 1
ATOM 704 O O . LEU A 1 82 ? 1.917 7.215 6.683 1.00 89.88 82 LEU A O 1
ATOM 708 N N . VAL A 1 83 ? 4.035 6.452 6.679 1.00 90.56 83 VAL A N 1
ATOM 709 C CA . VAL A 1 83 ? 4.403 7.067 7.962 1.00 90.56 83 VAL A CA 1
ATOM 710 C C . VAL A 1 83 ? 4.362 8.592 7.876 1.00 90.56 83 VAL A C 1
ATOM 712 O O . VAL A 1 83 ? 3.748 9.225 8.732 1.00 90.56 83 VAL A O 1
ATOM 715 N N . SER A 1 84 ? 4.886 9.189 6.799 1.00 87.00 84 SER A N 1
ATOM 716 C CA . SER A 1 84 ? 4.803 10.643 6.571 1.00 87.00 84 SER A CA 1
ATOM 717 C C . SER A 1 84 ? 3.364 11.172 6.470 1.00 87.00 84 SER A C 1
ATOM 719 O O . SER A 1 84 ? 3.114 12.352 6.709 1.00 87.00 84 SER A O 1
ATOM 721 N N . LYS A 1 85 ? 2.400 10.305 6.129 1.00 86.50 85 LYS A N 1
ATOM 722 C CA . LYS A 1 85 ? 0.961 10.614 6.092 1.00 86.50 85 LYS A CA 1
ATOM 723 C C . LYS A 1 85 ? 0.229 10.246 7.388 1.00 86.50 85 LYS A C 1
ATOM 725 O O . LYS A 1 85 ? -0.997 10.338 7.454 1.00 86.50 85 LYS A O 1
ATOM 730 N N . GLY A 1 86 ? 0.963 9.849 8.427 1.00 88.00 86 GLY A N 1
ATOM 731 C CA . GLY A 1 86 ? 0.435 9.553 9.756 1.00 88.00 86 GLY A CA 1
ATOM 732 C C . GLY A 1 86 ? -0.116 8.135 9.924 1.00 88.00 86 GLY A C 1
ATOM 733 O O . GLY A 1 86 ? -0.864 7.882 10.870 1.00 88.00 86 GLY A O 1
ATOM 734 N N . ALA A 1 87 ? 0.209 7.194 9.030 1.00 88.31 87 ALA A N 1
ATOM 735 C CA . ALA A 1 87 ? -0.080 5.784 9.274 1.00 88.31 87 ALA A CA 1
ATOM 736 C C . ALA A 1 87 ? 0.810 5.261 10.411 1.00 88.31 87 ALA A C 1
ATOM 738 O O . ALA A 1 87 ? 2.031 5.391 10.372 1.00 88.31 87 ALA A O 1
ATOM 739 N N . ASN A 1 88 ? 0.195 4.647 11.424 1.00 87.94 88 ASN A N 1
ATOM 740 C CA . ASN A 1 88 ? 0.908 4.173 12.607 1.00 87.94 88 ASN A CA 1
ATOM 741 C C . ASN A 1 88 ? 1.089 2.640 12.571 1.00 87.94 88 ASN A C 1
ATOM 743 O O . ASN A 1 88 ? 0.100 1.914 12.723 1.00 87.94 88 ASN A O 1
ATOM 747 N N . PRO A 1 89 ? 2.328 2.128 12.438 1.00 86.38 89 PRO A N 1
ATOM 748 C CA . PRO A 1 89 ? 2.598 0.690 12.371 1.00 86.38 89 PRO A CA 1
ATOM 749 C C . PRO A 1 89 ? 2.343 -0.051 13.694 1.00 86.38 89 PRO A C 1
ATOM 751 O O . PRO A 1 89 ? 2.224 -1.272 13.684 1.00 86.38 89 PRO A O 1
ATOM 754 N N . ALA A 1 90 ? 2.218 0.645 14.832 1.00 85.69 90 ALA A N 1
ATOM 755 C CA . ALA A 1 90 ? 1.897 0.023 16.121 1.00 85.69 90 ALA A CA 1
ATOM 756 C C . ALA A 1 90 ? 0.442 -0.477 16.211 1.00 85.69 90 ALA A C 1
ATOM 758 O O . ALA A 1 90 ? 0.106 -1.237 17.114 1.00 85.69 90 ALA A O 1
ATOM 759 N N . ARG A 1 91 ? -0.434 -0.052 15.289 1.00 80.69 91 ARG A N 1
ATOM 760 C CA . ARG A 1 91 ? -1.858 -0.422 15.248 1.00 80.69 91 ARG A CA 1
ATOM 761 C C . ARG A 1 91 ? -2.203 -1.148 13.950 1.00 80.69 91 ARG A C 1
ATOM 763 O O . ARG A 1 91 ? -3.078 -0.706 13.207 1.00 80.69 91 ARG A O 1
ATOM 770 N N . VAL A 1 92 ? -1.483 -2.231 13.672 1.00 89.44 92 VAL A N 1
ATOM 771 C CA . VAL A 1 92 ? -1.690 -3.057 12.479 1.00 89.44 92 VAL A CA 1
ATOM 772 C C . VAL A 1 92 ? -2.776 -4.109 12.699 1.00 89.44 92 VAL A C 1
ATOM 774 O O . VAL A 1 92 ? -2.819 -4.778 13.728 1.00 89.44 92 VAL A O 1
ATOM 777 N N . VAL A 1 93 ? -3.636 -4.284 11.701 1.00 89.50 93 VAL A N 1
ATOM 778 C CA . VAL A 1 93 ? -4.575 -5.405 11.606 1.00 89.50 93 VAL A CA 1
ATOM 779 C C . VAL A 1 93 ? -4.397 -6.073 10.249 1.00 89.50 93 VAL A C 1
ATOM 781 O O . VAL A 1 93 ? -4.556 -5.420 9.217 1.00 89.50 93 VAL A O 1
ATOM 784 N N . TYR A 1 94 ? -4.100 -7.371 10.250 1.00 89.50 94 TYR A N 1
ATOM 785 C CA . TYR A 1 94 ? -4.016 -8.186 9.038 1.00 89.50 94 TYR A CA 1
ATOM 786 C C . TYR A 1 94 ? -5.411 -8.638 8.607 1.00 89.50 94 TYR A C 1
ATOM 788 O O . TYR A 1 94 ? -6.246 -9.025 9.425 1.00 89.50 94 TYR A O 1
ATOM 796 N N . ARG A 1 95 ? -5.688 -8.547 7.310 1.00 86.44 95 ARG A N 1
ATOM 797 C CA . ARG A 1 95 ? -6.960 -8.900 6.677 1.00 86.44 95 ARG A CA 1
ATOM 798 C C . ARG A 1 95 ? -6.676 -9.474 5.290 1.00 86.44 95 ARG A C 1
ATOM 800 O O . ARG A 1 95 ? -5.592 -9.303 4.756 1.00 86.44 95 ARG A O 1
ATOM 807 N N . ARG A 1 96 ? -7.683 -10.077 4.663 1.00 83.62 96 ARG A N 1
ATOM 808 C CA . ARG A 1 96 ? -7.640 -10.343 3.218 1.00 83.62 96 ARG A CA 1
ATOM 809 C C . ARG A 1 96 ? -7.942 -9.072 2.431 1.00 83.62 96 ARG A C 1
ATOM 811 O O . ARG A 1 96 ? -8.686 -8.210 2.919 1.00 83.62 96 ARG A O 1
ATOM 818 N N . ALA A 1 97 ? -7.384 -8.955 1.233 1.00 81.62 97 ALA A N 1
ATOM 819 C CA . ALA A 1 97 ? -7.715 -7.908 0.283 1.00 81.62 97 ALA A CA 1
ATOM 820 C C . ALA A 1 97 ? -9.188 -7.989 -0.138 1.00 81.62 97 ALA A C 1
ATOM 822 O O . ALA A 1 97 ? -9.782 -9.065 -0.213 1.00 81.62 97 ALA A O 1
ATOM 823 N N . ARG A 1 98 ? -9.807 -6.830 -0.389 1.00 73.94 98 ARG A N 1
ATOM 824 C CA . ARG A 1 98 ? -11.239 -6.742 -0.724 1.00 73.94 98 ARG A CA 1
ATOM 825 C C . ARG A 1 98 ? -11.561 -7.205 -2.142 1.00 73.94 98 ARG A C 1
ATOM 827 O O . ARG A 1 98 ? -12.734 -7.360 -2.464 1.00 73.94 98 ARG A O 1
ATOM 834 N N . THR A 1 99 ? -10.570 -7.356 -3.016 1.00 62.75 99 THR A N 1
ATOM 835 C CA . THR A 1 99 ? -10.801 -7.684 -4.427 1.00 62.75 99 THR A CA 1
ATOM 836 C C . THR A 1 99 ? -9.841 -8.779 -4.876 1.00 62.75 99 THR A C 1
ATOM 838 O O . THR A 1 99 ? -8.668 -8.477 -5.068 1.00 62.75 99 THR A O 1
ATOM 841 N N . PRO A 1 100 ? -10.318 -10.014 -5.093 1.00 49.59 100 PRO A N 1
ATOM 842 C CA . PRO A 1 100 ? -9.585 -10.993 -5.876 1.00 49.59 100 PRO A CA 1
ATOM 843 C C . PRO A 1 100 ? -9.819 -10.746 -7.379 1.00 49.59 100 PRO A C 1
ATOM 845 O O . PRO A 1 100 ? -10.952 -10.524 -7.804 1.00 49.59 100 PRO A O 1
ATOM 848 N N . LEU A 1 101 ? -8.730 -10.761 -8.159 1.00 50.91 101 LEU A N 1
ATOM 849 C CA . LEU A 1 101 ? -8.662 -10.984 -9.617 1.00 50.91 101 LEU A CA 1
ATOM 850 C C . LEU A 1 101 ? -9.767 -10.340 -10.490 1.00 50.91 101 LEU A C 1
ATOM 852 O O . LEU A 1 101 ? -10.667 -11.020 -10.971 1.00 50.91 101 LEU A O 1
ATOM 856 N N . ASN A 1 102 ? -9.682 -9.028 -10.733 1.00 44.22 102 ASN A N 1
ATOM 857 C CA . ASN A 1 102 ? -9.898 -8.419 -12.063 1.00 44.22 102 ASN A CA 1
ATOM 858 C C . ASN A 1 102 ? -9.814 -6.894 -11.952 1.00 44.22 102 ASN A C 1
ATOM 860 O O . ASN A 1 102 ? -10.790 -6.202 -11.642 1.00 44.22 102 ASN A O 1
ATOM 864 N N . GLY A 1 103 ? -8.627 -6.366 -12.247 1.00 42.84 103 GLY A N 1
ATOM 865 C CA . GLY A 1 103 ? -8.403 -4.934 -12.431 1.00 42.84 103 GLY A CA 1
ATOM 866 C C . GLY A 1 103 ? -9.206 -4.336 -13.595 1.00 42.84 103 GLY A C 1
ATOM 867 O O . GLY A 1 103 ? -9.315 -3.119 -13.651 1.00 42.84 103 GLY A O 1
ATOM 868 N N . MET A 1 104 ? -9.814 -5.140 -14.486 1.00 38.81 104 MET A N 1
ATOM 869 C CA . MET A 1 104 ? -10.750 -4.643 -15.508 1.00 38.81 104 MET A CA 1
ATOM 870 C C . MET A 1 104 ? -12.108 -4.204 -14.961 1.00 38.81 104 MET A C 1
ATOM 872 O O . MET A 1 104 ? -12.780 -3.404 -15.607 1.00 38.81 104 MET A O 1
ATOM 876 N N . ARG A 1 105 ? -12.558 -4.700 -13.798 1.00 38.72 105 ARG A N 1
ATOM 877 C CA . ARG A 1 105 ? -13.928 -4.415 -13.316 1.00 38.72 105 ARG A CA 1
ATOM 878 C C . ARG A 1 105 ? -14.084 -3.088 -12.589 1.00 38.72 105 ARG A C 1
ATOM 880 O O . ARG A 1 105 ? -15.202 -2.628 -12.376 1.00 38.72 105 ARG A O 1
ATOM 887 N N . ARG A 1 106 ? -12.985 -2.452 -12.213 1.00 40.28 106 ARG A N 1
ATOM 888 C CA . ARG A 1 106 ? -12.985 -1.065 -11.757 1.00 40.28 106 ARG A CA 1
ATOM 889 C C . ARG A 1 106 ? -11.965 -0.377 -12.625 1.00 40.28 106 ARG A C 1
ATOM 891 O O . ARG A 1 106 ? -10.839 -0.845 -12.643 1.00 40.28 106 ARG A O 1
ATOM 898 N N . GLY A 1 107 ? -12.351 0.673 -13.344 1.00 43.19 107 GLY A N 1
ATOM 899 C CA . GLY A 1 107 ? -11.442 1.521 -14.116 1.00 43.19 107 GLY A CA 1
ATOM 900 C C . GLY A 1 107 ? -10.414 2.193 -13.208 1.00 43.19 107 GLY A C 1
ATOM 901 O O . GLY A 1 107 ? -10.476 3.395 -12.977 1.00 43.19 107 GLY A O 1
ATOM 902 N N . ILE A 1 108 ? -9.511 1.398 -12.639 1.00 43.47 108 ILE A N 1
ATOM 903 C CA . ILE A 1 108 ? -8.369 1.840 -11.867 1.00 43.47 108 ILE A CA 1
ATOM 904 C C . ILE A 1 108 ? -7.428 2.423 -12.918 1.00 43.47 108 ILE A C 1
ATOM 906 O O . ILE A 1 108 ? -7.009 1.690 -13.821 1.00 43.47 108 ILE A O 1
ATOM 910 N N . PRO A 1 109 ? -7.143 3.732 -12.870 1.00 41.25 109 PRO A N 1
ATOM 911 C CA . PRO A 1 109 ? -6.258 4.357 -13.835 1.00 41.25 109 PRO A CA 1
ATOM 912 C C . PRO A 1 109 ? -4.921 3.613 -13.847 1.00 41.25 109 PRO A C 1
ATOM 914 O O . PRO A 1 109 ? -4.289 3.467 -12.800 1.00 41.25 109 PRO A O 1
ATOM 917 N N . ARG A 1 110 ? -4.500 3.127 -15.021 1.00 39.56 110 ARG A N 1
ATOM 918 C CA . ARG A 1 110 ? -3.130 2.635 -15.211 1.00 39.56 110 ARG A CA 1
ATOM 919 C C . ARG A 1 110 ? -2.194 3.814 -15.016 1.00 39.56 110 ARG A C 1
ATOM 921 O O . ARG A 1 110 ? -2.374 4.840 -15.671 1.00 39.56 110 ARG A O 1
ATOM 928 N N . TRP A 1 111 ? -1.229 3.674 -14.120 1.00 42.94 111 TRP A N 1
ATOM 929 C CA . TRP A 1 111 ? -0.396 4.788 -13.699 1.00 42.94 111 TRP A CA 1
ATOM 930 C C . TRP A 1 111 ? 1.083 4.385 -13.777 1.00 42.94 111 TRP A C 1
ATOM 932 O O . TRP A 1 111 ? 1.532 3.494 -13.070 1.00 42.94 111 TRP A O 1
ATOM 942 N N . ASN A 1 112 ? 1.853 5.028 -14.663 1.00 37.03 112 ASN A N 1
ATOM 943 C CA . ASN A 1 112 ? 3.247 4.671 -14.989 1.00 37.03 112 ASN A CA 1
ATOM 944 C C . ASN A 1 112 ? 4.285 5.234 -13.986 1.00 37.03 112 ASN A C 1
ATOM 946 O O . ASN A 1 112 ? 5.406 5.567 -14.368 1.00 37.03 112 ASN A O 1
ATOM 950 N N . GLY A 1 113 ? 3.933 5.370 -12.706 1.00 35.94 113 GLY A N 1
ATOM 951 C CA . GLY A 1 113 ? 4.816 5.932 -11.680 1.00 35.94 113 GLY A CA 1
ATOM 952 C C . GLY A 1 113 ? 4.123 6.175 -10.338 1.00 35.94 113 GLY A C 1
ATOM 953 O O . GLY A 1 113 ? 2.923 5.981 -10.193 1.00 35.94 113 GLY A O 1
ATOM 954 N N . LEU A 1 114 ? 4.875 6.602 -9.327 1.00 39.75 114 LEU A N 1
ATOM 955 C CA . LEU A 1 114 ? 4.302 7.103 -8.077 1.00 39.75 114 LEU A CA 1
ATOM 956 C C . LEU A 1 114 ? 3.762 8.518 -8.326 1.00 39.75 114 LEU A C 1
ATOM 958 O O . LEU A 1 114 ? 4.554 9.453 -8.424 1.00 39.75 114 LEU A O 1
ATOM 962 N N . VAL A 1 115 ? 2.441 8.704 -8.406 1.00 39.59 115 VAL A N 1
ATOM 963 C CA . VAL A 1 115 ? 1.850 10.035 -8.199 1.00 39.59 115 VAL A CA 1
ATOM 964 C C . VAL A 1 115 ? 0.936 10.053 -7.005 1.00 39.59 115 VAL A C 1
ATOM 966 O O . VAL A 1 115 ? -0.079 9.368 -6.919 1.00 39.59 115 VAL A O 1
ATOM 969 N N . PHE A 1 116 ? 1.339 10.914 -6.086 1.00 39.75 116 PHE A N 1
ATOM 970 C CA . PHE A 1 116 ? 0.577 11.322 -4.937 1.00 39.75 116 PHE A CA 1
ATOM 971 C C . PHE A 1 116 ? -0.159 12.597 -5.325 1.00 39.75 116 PHE A C 1
ATOM 973 O O . PHE A 1 116 ? 0.477 13.599 -5.643 1.00 39.75 116 PHE A O 1
ATOM 980 N N . VAL A 1 117 ? -1.489 12.556 -5.320 1.00 33.28 117 VAL A N 1
ATOM 981 C CA . VAL A 1 117 ? -2.322 13.753 -5.468 1.00 33.28 117 VAL A CA 1
ATOM 982 C C . VAL A 1 117 ? -2.542 14.320 -4.063 1.00 33.28 117 VAL A C 1
ATOM 984 O O . VAL A 1 117 ? -3.331 13.747 -3.307 1.00 33.28 117 VAL A O 1
ATOM 987 N N . PRO A 1 118 ? -1.835 15.386 -3.646 1.00 28.23 118 PRO A N 1
ATOM 988 C CA . PRO A 1 118 ? -2.253 16.136 -2.474 1.00 28.23 118 PRO A CA 1
ATOM 989 C C . PRO A 1 118 ? -3.584 16.826 -2.803 1.00 28.23 118 PRO A C 1
ATOM 991 O O . PRO A 1 118 ? -3.718 17.441 -3.861 1.00 28.23 118 PRO A O 1
ATOM 994 N N . LYS A 1 119 ? -4.568 16.692 -1.914 1.00 29.58 119 LYS A N 1
ATOM 995 C CA . LYS A 1 119 ? -5.610 17.712 -1.779 1.00 29.58 119 LYS A CA 1
ATOM 996 C C . LYS A 1 119 ? -5.107 18.770 -0.814 1.00 29.58 119 LYS A C 1
ATOM 998 O O . LYS A 1 119 ? -4.449 18.360 0.171 1.00 29.58 119 LYS A O 1
#

Sequence (119 aa):
MRDWHQPCLPLVDDAALRMERIIRGMVLDDAVQFGGWRVEYLYLERGYRHYRVEYRGMIVGNVDIIISRRFREYQRELAIWLVSKGANPARVVYRRARTPLNGMRRGIPRWNGLVFVPK